Protein AF-A0A2P0XIY2-F1 (afdb_monomer)

Foldseek 3Di:
DPDDDFDFAEAEWAEDDPPDPVLVVQCVVCVVVVQEGADLEDFVQWTAYAYPVQSVVVVVVLVVLCVDPVSSVVGGPYYDYGGDPDDTTAPQVVSCVVCVVVVHHYDPDHPDDLVVVQVVQVVQVVVCVVCVVPDRDDDPDHNVRSCNRYHHDYDD

Mean predicted aligned error: 4.12 Å

Structure (mmCIF, N/CA/C/O backbone):
data_AF-A0A2P0XIY2-F1
#
_entry.id   AF-A0A2P0XIY2-F1
#
loop_
_atom_site.group_PDB
_atom_site.id
_atom_site.type_symbol
_atom_site.label_atom_id
_atom_site.label_alt_id
_atom_site.label_comp_id
_atom_site.label_asym_id
_atom_site.label_entity_id
_atom_site.label_seq_id
_atom_site.pdbx_PDB_ins_code
_atom_site.Cartn_x
_atom_site.Cartn_y
_atom_site.Cartn_z
_atom_site.occupancy
_atom_site.B_iso_or_equiv
_atom_site.auth_seq_id
_atom_site.auth_comp_id
_atom_site.auth_asym_id
_atom_site.auth_atom_id
_atom_site.pdbx_PDB_model_num
ATOM 1 N N . ASP A 1 1 ? -36.592 -4.724 15.453 1.00 48.69 1 ASP A N 1
ATOM 2 C CA . ASP A 1 1 ? -36.217 -3.978 16.672 1.00 48.69 1 ASP A CA 1
ATOM 3 C C . ASP A 1 1 ? -35.299 -2.825 16.291 1.00 48.69 1 ASP A C 1
ATOM 5 O O . ASP A 1 1 ? -34.173 -3.060 15.876 1.00 48.69 1 ASP A O 1
ATOM 9 N N . GLY A 1 2 ? -35.807 -1.589 16.296 1.00 66.06 2 GLY A N 1
ATOM 10 C CA . GLY A 1 2 ? -35.092 -0.388 15.832 1.00 66.06 2 GLY A CA 1
ATOM 11 C C . GLY A 1 2 ? -34.017 0.111 16.805 1.00 66.06 2 GLY A C 1
ATOM 12 O O . GLY A 1 2 ? -34.083 1.252 17.246 1.00 66.06 2 GLY A O 1
ATOM 13 N N . GLY A 1 3 ? -33.073 -0.752 17.185 1.00 81.62 3 GLY A N 1
ATOM 14 C CA . GLY A 1 3 ? -31.969 -0.400 18.084 1.00 81.62 3 GLY A CA 1
ATOM 15 C C . GLY A 1 3 ? -30.986 0.615 17.482 1.00 81.62 3 GLY A C 1
ATOM 16 O O . GLY A 1 3 ? -30.928 0.806 16.267 1.00 81.62 3 GLY A O 1
ATOM 17 N N . THR A 1 4 ? -30.186 1.257 18.338 1.00 85.25 4 THR A N 1
ATOM 18 C CA . THR A 1 4 ? -29.156 2.225 17.929 1.00 85.25 4 THR A CA 1
ATOM 19 C C . THR A 1 4 ? -27.971 1.520 17.263 1.00 85.25 4 THR A C 1
ATOM 21 O O . THR A 1 4 ? -27.309 0.691 17.887 1.00 85.25 4 THR A O 1
ATOM 24 N N . LEU A 1 5 ? -27.672 1.871 16.009 1.00 89.69 5 LEU A N 1
ATOM 25 C CA . LEU A 1 5 ? -26.498 1.377 15.287 1.00 89.69 5 LEU A CA 1
ATOM 26 C C . LEU A 1 5 ? -25.232 2.106 15.759 1.00 89.69 5 LEU A C 1
ATOM 28 O O . LEU A 1 5 ? -25.118 3.322 15.626 1.00 89.69 5 LEU A O 1
ATOM 32 N N . ILE A 1 6 ? -24.265 1.347 16.268 1.00 90.94 6 ILE A N 1
ATOM 33 C CA . ILE A 1 6 ? -22.948 1.847 16.673 1.00 90.94 6 ILE A CA 1
ATOM 34 C C . ILE A 1 6 ? -21.945 1.546 15.559 1.00 90.94 6 ILE A C 1
ATOM 36 O O . ILE A 1 6 ? -21.865 0.416 15.079 1.00 90.94 6 ILE A O 1
ATOM 40 N N . THR A 1 7 ? -21.151 2.543 15.167 1.00 94.75 7 THR A N 1
ATOM 41 C CA . THR A 1 7 ? -20.135 2.404 14.112 1.00 94.75 7 THR A CA 1
ATOM 42 C C . THR A 1 7 ? -18.827 3.086 14.493 1.00 94.75 7 THR A C 1
ATOM 44 O O . THR A 1 7 ? -18.854 4.135 15.130 1.00 94.75 7 THR A O 1
ATOM 47 N N . CYS A 1 8 ? -17.697 2.557 14.024 1.00 96.56 8 CYS A N 1
ATOM 48 C CA . CYS A 1 8 ? -16.413 3.263 13.944 1.00 96.56 8 CYS A CA 1
ATOM 49 C C . CYS A 1 8 ? -15.767 2.993 12.575 1.00 96.56 8 CYS A C 1
ATOM 51 O O . CYS A 1 8 ? -16.126 2.022 11.905 1.00 96.56 8 CYS A O 1
ATOM 53 N N . ALA A 1 9 ? -14.798 3.812 12.163 1.00 97.62 9 ALA A N 1
ATOM 54 C CA . ALA A 1 9 ? -14.081 3.629 10.899 1.00 97.62 9 ALA A CA 1
ATOM 55 C C . ALA A 1 9 ? -12.611 3.258 11.137 1.00 97.62 9 ALA A C 1
ATOM 57 O O . ALA A 1 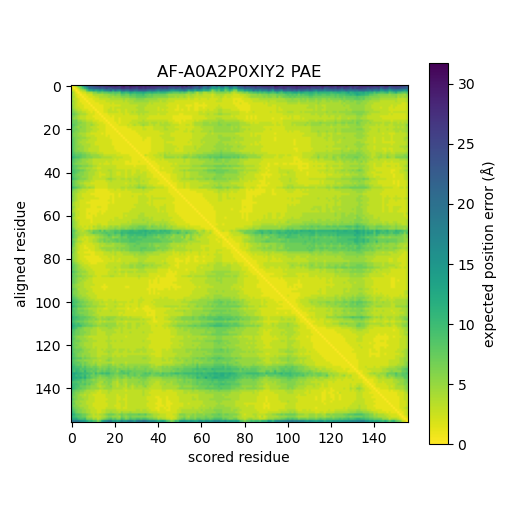9 ? -11.837 4.073 11.631 1.00 97.62 9 ALA A O 1
ATOM 58 N N . LEU A 1 10 ? -12.200 2.053 10.743 1.00 97.62 10 LEU A N 1
ATOM 59 C CA . LEU A 1 10 ? -10.787 1.667 10.730 1.00 97.62 10 LEU A CA 1
ATOM 60 C C . LEU A 1 10 ? -10.203 1.942 9.344 1.00 97.62 10 LEU A C 1
ATOM 62 O O . LEU A 1 10 ? -10.772 1.536 8.331 1.00 97.62 10 LEU A O 1
ATOM 66 N N . ARG A 1 11 ? -9.082 2.658 9.299 1.00 96.88 11 ARG A N 1
ATOM 67 C CA . ARG A 1 11 ? -8.415 3.110 8.076 1.00 96.88 11 ARG A CA 1
ATOM 68 C C . ARG A 1 11 ? -6.990 2.566 8.067 1.00 96.88 11 ARG A C 1
ATOM 70 O O . ARG A 1 11 ? -6.077 3.254 8.521 1.00 96.88 11 ARG A O 1
ATOM 77 N N . PRO A 1 12 ? -6.789 1.313 7.636 1.00 96.44 12 PRO A N 1
ATOM 78 C CA . PRO A 1 12 ? -5.444 0.791 7.491 1.00 96.44 12 PRO A CA 1
ATOM 79 C C . PRO A 1 12 ? -4.675 1.587 6.442 1.00 96.44 12 PRO A C 1
ATOM 81 O O . PRO A 1 12 ? -5.249 2.043 5.449 1.00 96.44 12 PRO A O 1
ATOM 84 N N . THR A 1 13 ? -3.379 1.750 6.684 1.00 94.44 13 THR A N 1
ATOM 85 C CA . THR A 1 13 ? -2.452 2.304 5.699 1.00 94.44 13 THR A CA 1
ATOM 86 C C . THR A 1 13 ? -2.110 1.239 4.646 1.00 94.44 13 THR A C 1
ATOM 88 O O . THR A 1 13 ? -2.958 0.419 4.283 1.00 94.44 13 THR A O 1
ATOM 91 N N . TYR A 1 14 ? -0.906 1.248 4.076 1.00 94.19 14 TYR A N 1
ATOM 92 C CA . TYR A 1 14 ? -0.554 0.341 2.989 1.00 94.19 14 TYR A CA 1
ATOM 93 C C . TYR A 1 14 ? -0.426 -1.114 3.480 1.00 94.19 14 TYR A C 1
ATOM 95 O O . TYR A 1 14 ? 0.597 -1.513 4.029 1.00 94.19 14 TYR A O 1
ATOM 103 N N . VAL A 1 15 ? -1.478 -1.915 3.287 1.00 96.12 15 VAL A N 1
ATOM 104 C CA . VAL A 1 15 ? -1.538 -3.291 3.802 1.00 96.12 15 VAL A CA 1
ATOM 105 C C . VAL A 1 15 ? -0.630 -4.239 3.017 1.00 96.12 15 VAL A C 1
ATOM 107 O O . VAL A 1 15 ? -0.759 -4.359 1.796 1.00 96.12 15 VAL A O 1
ATOM 110 N N . TYR A 1 16 ? 0.216 -4.985 3.726 1.00 96.50 16 TYR A N 1
ATOM 111 C CA . TYR A 1 16 ? 1.038 -6.067 3.177 1.00 96.50 16 TYR A CA 1
ATOM 112 C C . TYR A 1 16 ? 0.928 -7.340 4.024 1.00 96.50 16 TYR A C 1
ATOM 114 O O . TYR A 1 16 ? 0.451 -7.308 5.154 1.00 96.50 16 TYR A O 1
ATOM 122 N N . GLY A 1 17 ? 1.363 -8.471 3.475 1.00 96.50 17 GLY A N 1
ATOM 123 C CA . GLY A 1 17 ? 1.365 -9.757 4.170 1.00 96.50 17 GLY A CA 1
ATOM 124 C C . GLY A 1 17 ? 0.888 -10.900 3.285 1.00 96.50 17 GLY A C 1
ATOM 125 O O . GLY A 1 17 ? 0.765 -10.772 2.059 1.00 96.50 17 GLY A O 1
ATOM 126 N N . GLU A 1 18 ? 0.627 -12.033 3.916 1.00 94.94 18 GLU A N 1
ATOM 127 C CA . GLU A 1 18 ? 0.251 -13.281 3.271 1.00 94.94 18 GLU A CA 1
ATOM 128 C C . GLU A 1 18 ? -1.068 -13.137 2.506 1.00 94.94 18 GLU A C 1
ATOM 130 O O . GLU A 1 18 ? -1.984 -12.410 2.892 1.00 94.94 18 GLU A O 1
ATOM 135 N N . GLY A 1 19 ? -1.168 -13.829 1.370 1.00 93.88 19 GLY A N 1
ATOM 136 C CA . GLY A 1 19 ? -2.346 -13.753 0.504 1.00 93.88 19 GLY A CA 1
ATOM 137 C C . GLY A 1 19 ? -2.487 -12.436 -0.272 1.00 93.88 19 GLY A C 1
ATOM 138 O O . GLY A 1 19 ? -3.450 -12.284 -1.029 1.00 93.88 19 GLY A O 1
ATOM 139 N N . SER A 1 20 ? -1.538 -11.496 -0.150 1.00 95.44 20 SER A N 1
ATOM 140 C CA . SER A 1 20 ? -1.540 -10.269 -0.950 1.00 95.44 20 SER A CA 1
ATOM 141 C C . SER A 1 20 ? -1.378 -10.576 -2.438 1.00 95.44 20 SER A C 1
ATOM 143 O O . SER A 1 20 ? -0.326 -11.014 -2.913 1.00 95.44 20 SER A O 1
ATOM 145 N N . LYS A 1 21 ? -2.430 -10.278 -3.207 1.00 93.75 21 LYS A N 1
ATOM 146 C CA . LYS A 1 21 ? -2.413 -10.395 -4.671 1.00 93.75 21 LYS A CA 1
ATOM 147 C C . LYS A 1 21 ? -1.391 -9.449 -5.302 1.00 93.75 21 LYS A C 1
ATOM 149 O O . LYS A 1 21 ? -0.789 -9.812 -6.302 1.00 93.75 21 LYS A O 1
ATOM 154 N N . PHE A 1 22 ? -1.177 -8.269 -4.715 1.00 91.56 22 PHE A N 1
ATOM 155 C CA . PHE A 1 22 ? -0.201 -7.298 -5.212 1.00 91.56 22 PHE A CA 1
ATOM 156 C C . PHE A 1 22 ? 1.227 -7.814 -5.061 1.00 91.56 22 PHE A C 1
ATOM 158 O O . PHE A 1 22 ? 1.965 -7.824 -6.041 1.00 91.56 22 PHE A O 1
ATOM 165 N N . LEU A 1 23 ? 1.586 -8.324 -3.875 1.00 94.62 23 LEU A N 1
ATOM 166 C CA . LEU A 1 23 ? 2.911 -8.910 -3.651 1.00 94.62 23 LEU A CA 1
ATOM 167 C C . LEU A 1 23 ? 3.162 -10.082 -4.600 1.00 94.62 23 LEU A C 1
ATOM 169 O O . LEU A 1 23 ? 4.226 -10.155 -5.208 1.00 94.62 23 LEU A O 1
ATOM 173 N N . LYS A 1 24 ? 2.158 -10.949 -4.795 1.00 95.12 24 LYS A N 1
ATOM 174 C CA . LYS A 1 24 ? 2.262 -12.055 -5.752 1.00 95.12 24 LYS A CA 1
ATOM 175 C C . LYS A 1 24 ? 2.498 -11.557 -7.183 1.00 95.12 24 LYS A C 1
ATOM 177 O O . LYS A 1 24 ? 3.399 -12.053 -7.844 1.00 95.12 24 LYS A O 1
ATOM 182 N N . ILE A 1 25 ? 1.719 -10.581 -7.656 1.00 93.94 25 ILE A N 1
ATOM 183 C CA . ILE A 1 25 ? 1.874 -10.023 -9.011 1.00 93.94 25 ILE A CA 1
ATOM 184 C C . ILE A 1 25 ? 3.273 -9.424 -9.194 1.00 93.94 25 ILE A C 1
ATOM 186 O O . ILE A 1 25 ? 3.906 -9.664 -10.218 1.00 93.94 25 ILE A O 1
ATOM 190 N N . HIS A 1 26 ? 3.769 -8.672 -8.211 1.00 94.06 26 HIS A N 1
ATOM 191 C CA . HIS A 1 26 ? 5.106 -8.085 -8.282 1.00 94.06 26 HIS A CA 1
ATOM 192 C C . HIS A 1 26 ? 6.207 -9.144 -8.269 1.00 94.06 26 HIS A C 1
ATOM 194 O O . HIS A 1 26 ? 7.185 -8.997 -8.997 1.00 94.06 26 HIS A O 1
ATOM 200 N N . LEU A 1 27 ? 6.043 -10.207 -7.478 1.00 95.62 27 LEU A N 1
ATOM 201 C CA . LEU A 1 27 ? 6.968 -11.335 -7.455 1.00 95.62 27 LEU A CA 1
ATOM 202 C C . LEU A 1 27 ? 6.997 -12.052 -8.809 1.00 95.62 27 LEU A C 1
ATOM 204 O O . LEU A 1 27 ? 8.070 -12.219 -9.377 1.00 95.62 27 LEU A O 1
ATOM 208 N N . ASP A 1 28 ? 5.829 -12.406 -9.355 1.00 96.00 28 ASP A N 1
ATOM 209 C CA . ASP A 1 28 ? 5.723 -13.046 -10.671 1.00 96.00 28 ASP A CA 1
ATOM 210 C C . ASP A 1 28 ? 6.407 -12.177 -11.751 1.00 96.00 28 ASP A C 1
ATOM 212 O O . ASP A 1 28 ? 7.157 -12.683 -12.583 1.00 96.00 28 ASP A O 1
ATOM 216 N N . GLN A 1 29 ? 6.199 -10.855 -11.714 1.00 94.69 29 GLN A N 1
ATOM 217 C CA . GLN A 1 29 ? 6.844 -9.904 -12.627 1.00 94.69 29 GLN A CA 1
ATOM 218 C C . GLN A 1 29 ? 8.363 -9.844 -12.451 1.00 94.69 29 GLN A C 1
ATOM 220 O O . GLN A 1 29 ? 9.073 -9.779 -13.450 1.00 94.69 29 GLN A O 1
ATOM 225 N N . ALA A 1 30 ? 8.866 -9.865 -11.215 1.00 96.62 30 ALA A N 1
ATOM 226 C CA . ALA A 1 30 ? 10.301 -9.842 -10.949 1.00 96.62 30 ALA A CA 1
ATOM 227 C C . ALA A 1 30 ? 10.994 -11.098 -11.481 1.00 96.62 30 ALA A C 1
ATOM 229 O O . ALA A 1 30 ? 12.019 -10.982 -12.147 1.00 96.62 30 ALA A O 1
ATOM 230 N N . LEU A 1 31 ? 10.398 -12.274 -11.263 1.00 96.62 31 LEU A N 1
ATOM 231 C CA . LEU A 1 31 ? 10.917 -13.547 -11.776 1.00 96.62 31 LEU A CA 1
ATOM 232 C C . LEU A 1 31 ? 10.963 -13.558 -13.312 1.00 96.62 31 LEU A C 1
ATOM 234 O O . LEU A 1 31 ? 11.941 -14.000 -13.910 1.00 96.62 31 LEU A O 1
ATOM 238 N N . LEU A 1 32 ? 9.934 -13.012 -13.969 1.00 96.25 32 LEU A N 1
ATOM 239 C CA . LEU A 1 32 ? 9.917 -12.855 -15.430 1.00 96.25 32 LEU A CA 1
ATOM 240 C C . LEU A 1 32 ? 10.918 -11.803 -15.937 1.00 96.25 32 LEU A C 1
ATOM 242 O O . LEU A 1 32 ? 11.307 -11.846 -17.102 1.00 96.25 32 LEU A O 1
ATOM 246 N N . ASN A 1 33 ? 11.337 -10.876 -15.076 1.00 95.12 33 ASN A N 1
ATOM 247 C CA . ASN A 1 33 ? 12.272 -9.795 -15.375 1.00 95.12 33 ASN A CA 1
ATOM 248 C C . ASN A 1 33 ? 13.701 -10.090 -14.867 1.00 95.12 33 ASN A C 1
ATOM 250 O O . ASN A 1 33 ? 14.453 -9.171 -14.549 1.00 95.12 33 ASN A O 1
ATOM 254 N N . GLY A 1 34 ? 14.084 -11.368 -14.773 1.00 96.38 34 GLY A N 1
ATOM 255 C CA . GLY A 1 34 ? 15.440 -11.762 -14.376 1.00 96.38 34 GLY A CA 1
ATOM 256 C C . GLY A 1 34 ? 15.762 -11.430 -12.920 1.00 96.38 34 GLY A C 1
ATOM 257 O O . GLY A 1 34 ? 16.825 -10.886 -12.636 1.00 96.38 34 GLY A O 1
ATOM 258 N N . ASP A 1 35 ? 14.825 -11.730 -12.020 1.00 97.25 35 ASP A N 1
ATOM 259 C CA . ASP A 1 35 ? 14.943 -11.562 -10.567 1.00 97.25 35 ASP A CA 1
ATOM 260 C C . ASP A 1 35 ? 15.055 -10.098 -10.106 1.00 97.25 35 ASP A C 1
ATOM 262 O O . ASP A 1 35 ? 15.636 -9.794 -9.064 1.00 97.25 35 ASP A O 1
ATOM 266 N N . VAL A 1 36 ? 14.460 -9.163 -10.858 1.00 97.31 36 VAL A N 1
ATOM 267 C CA . VAL A 1 36 ? 14.483 -7.725 -10.541 1.00 97.31 36 VAL A CA 1
ATOM 268 C C . VAL A 1 36 ? 13.081 -7.123 -10.571 1.00 97.31 36 VAL A C 1
ATOM 270 O O . VAL A 1 36 ? 12.412 -7.104 -11.604 1.00 97.31 36 VAL A O 1
ATOM 273 N N . PHE A 1 37 ? 12.647 -6.536 -9.452 1.00 96.88 37 PHE A N 1
ATOM 274 C CA . PHE A 1 37 ? 11.415 -5.751 -9.396 1.00 96.88 37 PHE A CA 1
ATOM 275 C C . PHE A 1 37 ? 11.543 -4.453 -10.204 1.00 96.88 37 PHE A C 1
ATOM 277 O O . PHE A 1 37 ? 12.430 -3.629 -9.952 1.00 96.88 37 PHE A O 1
ATOM 284 N N . HIS A 1 38 ? 10.578 -4.188 -11.085 1.00 94.75 38 HIS A N 1
ATOM 285 C CA . HIS A 1 38 ? 10.411 -2.853 -11.652 1.00 94.75 38 HIS A CA 1
ATOM 286 C C . HIS A 1 38 ? 9.992 -1.854 -10.571 1.00 94.75 38 HIS A C 1
ATOM 288 O O . HIS A 1 38 ? 9.064 -2.087 -9.793 1.00 94.75 38 HIS A O 1
ATOM 294 N N . ARG A 1 39 ? 10.648 -0.692 -10.546 1.00 95.56 39 ARG A N 1
ATOM 295 C CA . ARG A 1 39 ? 10.276 0.399 -9.646 1.00 95.56 39 ARG A CA 1
ATOM 296 C C . ARG A 1 39 ? 9.039 1.117 -10.186 1.00 95.56 39 ARG A C 1
ATOM 298 O O . ARG A 1 39 ? 9.060 1.651 -11.294 1.00 95.56 39 ARG A O 1
ATOM 305 N N . ILE A 1 40 ? 7.992 1.169 -9.364 1.00 94.25 40 ILE A N 1
ATOM 306 C CA . ILE A 1 40 ? 6.695 1.809 -9.659 1.00 94.25 40 ILE A CA 1
ATOM 307 C C . ILE A 1 40 ? 6.436 3.065 -8.810 1.00 94.25 40 ILE A C 1
ATOM 309 O O . ILE A 1 40 ? 5.529 3.846 -9.102 1.00 94.25 40 ILE A O 1
ATOM 313 N N . SER A 1 41 ? 7.253 3.275 -7.776 1.00 96.06 41 SER A N 1
ATOM 314 C CA . SER A 1 41 ? 7.197 4.414 -6.859 1.00 96.06 41 SER A CA 1
ATOM 315 C C . SER A 1 41 ? 8.547 5.120 -6.778 1.00 96.06 41 SER A C 1
ATOM 317 O O . SER A 1 41 ? 9.601 4.479 -6.787 1.00 96.06 41 SER A O 1
ATOM 319 N N . LYS A 1 42 ? 8.526 6.447 -6.647 1.00 96.00 42 LYS A N 1
ATOM 320 C CA . LYS A 1 42 ? 9.686 7.225 -6.190 1.00 96.00 42 LYS A CA 1
ATOM 321 C C . LYS A 1 42 ?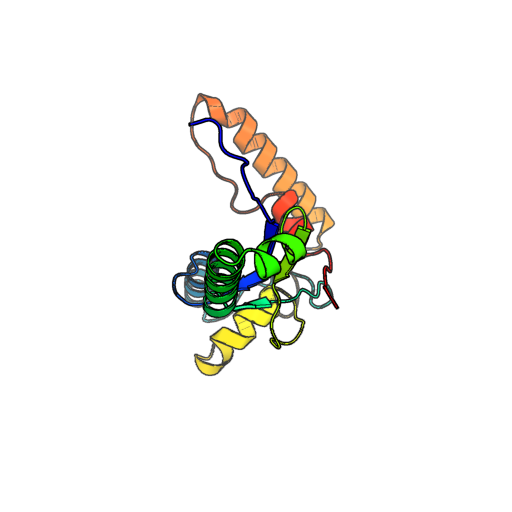 10.136 6.755 -4.805 1.00 96.00 42 LYS A C 1
ATOM 323 O O . LYS A 1 42 ? 9.297 6.395 -3.985 1.00 96.00 42 LYS A O 1
ATOM 328 N N . ARG A 1 43 ? 11.440 6.821 -4.522 1.00 95.25 43 ARG A N 1
ATOM 329 C CA . ARG A 1 43 ? 11.984 6.481 -3.192 1.00 95.25 43 ARG A CA 1
ATOM 330 C C . ARG A 1 43 ? 11.493 7.449 -2.117 1.00 95.25 43 ARG A C 1
ATOM 332 O O . ARG A 1 43 ? 11.277 7.059 -0.980 1.00 95.25 43 ARG A O 1
ATOM 339 N N . GLU A 1 44 ? 11.257 8.696 -2.508 1.00 94.94 44 GLU A N 1
ATOM 340 C CA . GLU A 1 44 ? 10.797 9.774 -1.634 1.00 94.94 44 GLU A CA 1
ATOM 341 C C . GLU A 1 44 ? 9.279 9.726 -1.382 1.00 94.94 44 GLU A C 1
ATOM 343 O O . GLU A 1 44 ? 8.777 10.433 -0.511 1.00 94.94 44 GLU A O 1
ATOM 348 N N . ALA A 1 45 ? 8.529 8.901 -2.128 1.00 95.75 45 ALA A N 1
ATOM 349 C CA . ALA A 1 45 ? 7.099 8.683 -1.908 1.00 95.75 45 ALA A CA 1
ATOM 350 C C . ALA A 1 45 ? 6.891 7.696 -0.747 1.00 95.75 45 ALA A C 1
ATOM 352 O O . ALA A 1 45 ? 6.472 6.555 -0.944 1.00 95.75 45 ALA A O 1
ATOM 353 N N . LEU A 1 46 ? 7.260 8.139 0.457 1.00 96.81 46 LEU A N 1
ATOM 354 C CA . LEU A 1 46 ? 7.190 7.344 1.679 1.00 96.81 46 LEU A CA 1
ATOM 355 C C . LEU A 1 46 ? 5.738 7.093 2.090 1.00 96.81 46 LEU A C 1
ATOM 357 O O . LEU A 1 46 ? 4.909 8.009 2.072 1.00 96.81 46 LEU A O 1
ATOM 361 N N . VAL A 1 47 ? 5.463 5.854 2.493 1.00 95.25 47 VAL A N 1
ATOM 362 C CA . VAL A 1 47 ? 4.194 5.432 3.091 1.00 95.25 47 VAL A CA 1
ATOM 363 C C . VAL A 1 47 ? 4.433 4.637 4.371 1.00 95.25 47 VAL A C 1
ATOM 365 O O . VAL A 1 47 ? 5.561 4.223 4.629 1.00 95.25 47 VAL A O 1
ATOM 368 N N . ASN A 1 48 ? 3.376 4.414 5.155 1.00 95.31 48 ASN A N 1
ATOM 369 C CA . ASN A 1 48 ? 3.360 3.480 6.284 1.00 95.31 48 ASN A CA 1
ATOM 370 C C . ASN A 1 48 ? 2.847 2.111 5.815 1.00 95.31 48 ASN A C 1
ATOM 372 O O . ASN A 1 48 ? 1.628 1.965 5.643 1.00 95.31 48 ASN A O 1
ATOM 376 N N . PRO A 1 49 ? 3.706 1.101 5.608 1.00 96.06 49 PRO A N 1
ATOM 377 C CA . PRO A 1 49 ? 3.229 -0.263 5.477 1.00 96.06 49 PRO A CA 1
ATOM 378 C C . PRO A 1 49 ? 2.563 -0.706 6.783 1.00 96.06 49 PRO A C 1
ATOM 380 O O . PRO A 1 49 ? 2.955 -0.264 7.857 1.00 96.06 49 PRO A O 1
ATOM 383 N N . VAL A 1 50 ? 1.560 -1.571 6.691 1.00 97.12 50 VAL A N 1
ATOM 384 C CA . VAL A 1 50 ? 0.957 -2.222 7.856 1.00 97.12 50 VAL A CA 1
ATOM 385 C C . VAL A 1 50 ? 0.712 -3.691 7.550 1.00 97.12 50 VAL A C 1
ATOM 387 O O . VAL A 1 50 ? 0.178 -4.047 6.496 1.00 97.12 50 VAL A O 1
ATOM 390 N N . TYR A 1 51 ? 1.115 -4.564 8.461 1.00 97.69 51 TYR A N 1
ATOM 391 C CA . TYR A 1 51 ? 0.939 -5.996 8.299 1.00 97.69 51 TYR A CA 1
ATOM 392 C C . TYR A 1 51 ? -0.543 -6.385 8.407 1.00 97.69 51 TYR A C 1
ATOM 394 O O . TYR A 1 51 ? -1.272 -5.940 9.299 1.00 97.69 51 TYR A O 1
ATOM 402 N N . VAL A 1 52 ? -1.006 -7.258 7.513 1.00 97.75 52 VAL A N 1
ATOM 403 C CA . VAL A 1 52 ? -2.411 -7.682 7.415 1.00 97.75 52 VAL A CA 1
ATOM 404 C C . VAL A 1 52 ? -2.929 -8.301 8.715 1.00 97.75 52 VAL A C 1
ATOM 406 O O . VAL A 1 52 ? -4.079 -8.064 9.091 1.00 97.75 52 VAL A O 1
ATOM 409 N N . GLY A 1 53 ? -2.076 -9.021 9.451 1.00 97.94 53 GLY A N 1
ATOM 410 C CA . GLY A 1 53 ? -2.419 -9.567 10.764 1.00 97.94 53 GLY A CA 1
ATOM 411 C C . GLY A 1 53 ? -2.709 -8.478 11.801 1.00 97.94 53 GLY A C 1
ATOM 412 O O . GLY A 1 53 ? -3.680 -8.593 12.550 1.00 97.94 53 GLY A O 1
ATOM 413 N N . ASN A 1 54 ? -1.948 -7.379 11.786 1.00 97.75 54 ASN A N 1
ATOM 414 C CA . ASN A 1 54 ? -2.166 -6.231 12.674 1.00 97.75 54 ASN A CA 1
ATOM 415 C C . ASN A 1 54 ? -3.481 -5.516 12.335 1.00 97.75 54 ASN A C 1
ATOM 417 O O . ASN A 1 54 ? -4.257 -5.168 13.228 1.00 97.75 54 ASN A O 1
ATOM 421 N N . VAL A 1 55 ? -3.795 -5.378 11.043 1.00 98.00 55 VAL A N 1
ATOM 422 C CA . VAL A 1 55 ? -5.083 -4.828 10.593 1.00 98.00 55 VAL A CA 1
ATOM 423 C C . VAL A 1 55 ? -6.249 -5.712 11.036 1.00 98.00 55 VAL A C 1
ATOM 425 O O . VAL A 1 55 ? -7.248 -5.202 11.549 1.00 98.00 55 VAL A O 1
ATOM 428 N N . ALA A 1 56 ? -6.141 -7.032 10.874 1.00 98.00 56 ALA A N 1
ATOM 429 C CA . ALA A 1 56 ? -7.166 -7.973 11.325 1.00 98.00 56 ALA A CA 1
ATOM 430 C C . ALA A 1 56 ? -7.355 -7.913 12.850 1.00 98.00 56 ALA A C 1
ATOM 432 O O . ALA A 1 56 ? -8.488 -7.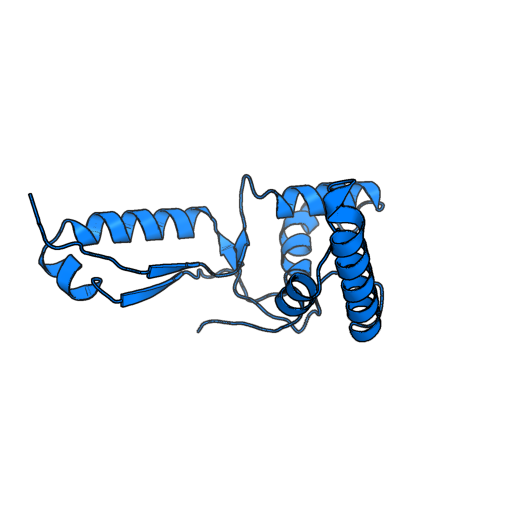901 13.343 1.00 98.00 56 ALA A O 1
ATOM 433 N N . TRP A 1 57 ? -6.257 -7.798 13.599 1.00 98.19 57 TRP A N 1
ATOM 434 C CA . TRP A 1 57 ? -6.296 -7.626 15.046 1.00 98.19 57 TRP A CA 1
ATOM 435 C C . TRP A 1 57 ? -7.017 -6.337 15.458 1.00 98.19 57 TRP A C 1
ATOM 437 O O . TRP A 1 57 ? -7.880 -6.379 16.336 1.00 98.19 57 TRP A O 1
ATOM 447 N N . ALA A 1 58 ? -6.763 -5.217 14.775 1.00 97.88 58 ALA A N 1
ATOM 448 C CA . ALA A 1 58 ? -7.470 -3.958 15.018 1.00 97.88 58 ALA A CA 1
ATOM 449 C C . ALA A 1 58 ? -8.993 -4.089 14.821 1.00 97.88 58 ALA A C 1
ATOM 451 O O . ALA A 1 58 ? -9.768 -3.583 15.635 1.00 97.88 58 ALA A O 1
ATOM 452 N N . HIS A 1 59 ? -9.438 -4.827 13.797 1.00 97.44 59 HIS A N 1
ATOM 453 C CA . HIS A 1 59 ? -10.865 -5.110 13.590 1.00 97.44 59 HIS A CA 1
ATOM 454 C C . HIS A 1 59 ? -11.461 -5.927 14.740 1.00 97.44 59 HIS A C 1
ATOM 456 O O . HIS A 1 59 ? -12.557 -5.622 15.215 1.00 97.44 59 HIS A O 1
ATOM 462 N N . LEU A 1 60 ? -10.737 -6.937 15.230 1.00 97.62 60 LEU A N 1
ATOM 463 C CA . LEU A 1 60 ? -11.184 -7.741 16.364 1.00 97.62 60 LEU A CA 1
ATOM 464 C C . LEU A 1 60 ? -11.263 -6.915 17.657 1.00 97.62 60 LEU A C 1
ATOM 466 O O . LEU A 1 60 ? -12.223 -7.059 18.416 1.00 97.62 60 LEU A O 1
ATOM 470 N N . LEU A 1 61 ? -10.288 -6.034 17.900 1.00 96.75 61 LEU A N 1
ATOM 471 C CA . LEU A 1 61 ? -10.290 -5.114 19.039 1.00 96.75 61 LEU A CA 1
ATOM 472 C C . LEU A 1 61 ? -11.461 -4.131 18.976 1.00 96.75 61 LEU A C 1
ATOM 474 O O . LEU A 1 61 ? -12.139 -3.942 19.988 1.00 96.75 61 LEU A O 1
ATOM 478 N N . ALA A 1 62 ? -11.746 -3.560 17.804 1.00 96.56 62 ALA A N 1
ATOM 479 C CA . ALA A 1 62 ? -12.907 -2.695 17.615 1.00 96.56 62 ALA A CA 1
ATOM 480 C C . ALA A 1 62 ? -14.210 -3.458 17.902 1.00 96.56 62 ALA A C 1
ATOM 482 O O . ALA A 1 62 ? -15.019 -3.012 18.714 1.00 96.56 62 ALA A O 1
ATOM 483 N N . ALA A 1 63 ? -14.372 -4.658 17.335 1.00 94.88 63 ALA A N 1
ATOM 484 C CA . ALA A 1 63 ? -15.557 -5.488 17.547 1.00 94.88 63 ALA A CA 1
ATOM 485 C C . ALA A 1 63 ? -15.751 -5.902 19.017 1.00 94.88 63 ALA A C 1
ATOM 487 O O . ALA A 1 63 ? -16.882 -5.973 19.495 1.00 94.88 63 ALA A O 1
ATOM 488 N N . ARG A 1 64 ? -14.664 -6.178 19.751 1.00 95.25 64 ARG A N 1
ATOM 489 C CA . ARG A 1 64 ? -14.717 -6.477 21.193 1.00 95.25 64 ARG A CA 1
ATOM 490 C C . ARG A 1 64 ? -15.080 -5.239 22.009 1.00 95.25 64 ARG A C 1
ATOM 492 O O . ARG A 1 64 ? -15.945 -5.325 22.872 1.00 95.25 64 ARG A O 1
ATOM 499 N N . THR A 1 65 ? -14.473 -4.098 21.699 1.00 95.06 65 THR A N 1
ATOM 500 C CA . THR A 1 65 ? -14.720 -2.822 22.388 1.00 95.06 65 THR A CA 1
ATOM 501 C C . THR A 1 65 ? -16.161 -2.340 22.200 1.00 95.06 65 THR A C 1
ATOM 503 O O . THR A 1 65 ? -16.744 -1.808 23.137 1.00 95.06 65 THR A O 1
ATOM 506 N N . MET A 1 66 ? -16.778 -2.595 21.040 1.00 92.56 66 MET A N 1
ATOM 507 C CA . MET A 1 66 ? -18.195 -2.273 20.789 1.00 92.56 66 MET A CA 1
ATOM 508 C C . MET A 1 66 ? -19.185 -3.115 21.607 1.00 92.56 66 MET A C 1
ATOM 510 O O . MET A 1 66 ? -20.364 -2.780 21.668 1.00 92.56 66 MET A O 1
ATOM 514 N N . LYS A 1 67 ? -18.749 -4.228 22.211 1.00 90.88 67 LYS A N 1
ATOM 515 C CA . LYS A 1 67 ? -19.603 -5.030 23.103 1.00 90.88 67 LYS A CA 1
ATOM 516 C C . LYS A 1 67 ? -19.617 -4.496 24.533 1.00 90.88 67 LYS A C 1
ATOM 518 O O . LYS A 1 67 ? -20.528 -4.825 25.285 1.00 90.88 67 LYS A O 1
ATOM 523 N N . ASP A 1 68 ? -18.614 -3.706 24.903 1.00 92.00 68 ASP A N 1
ATOM 524 C CA . ASP A 1 68 ? -18.522 -3.056 26.205 1.00 92.00 68 ASP A CA 1
ATOM 525 C C . ASP A 1 68 ? -19.145 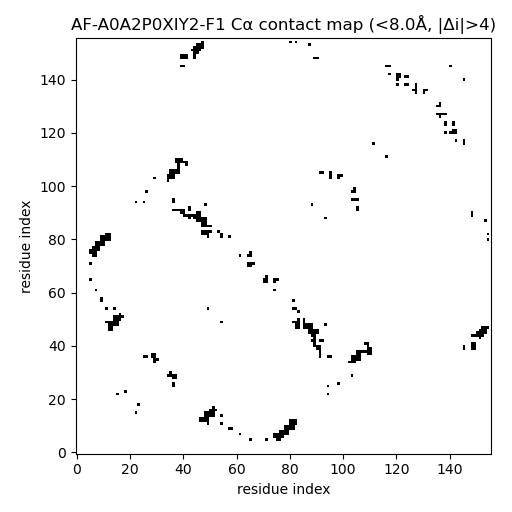-1.654 26.143 1.00 92.00 68 ASP A C 1
ATOM 527 O O . ASP A 1 68 ? -18.895 -0.897 25.203 1.00 92.00 68 ASP A O 1
ATOM 531 N N . LEU A 1 69 ? -19.956 -1.287 27.138 1.00 88.12 69 LEU A N 1
ATOM 532 C CA . LEU A 1 69 ? -20.680 -0.012 27.144 1.00 88.12 69 LEU A CA 1
ATOM 533 C C . LEU A 1 69 ? -19.716 1.180 27.285 1.00 88.12 69 LEU A C 1
ATOM 535 O O . LEU A 1 69 ? -19.891 2.206 26.626 1.00 88.12 69 LEU A O 1
ATOM 539 N N . GLU A 1 70 ? -18.680 1.037 28.113 1.00 92.06 70 GLU A N 1
ATOM 540 C CA . GLU A 1 70 ? -17.673 2.080 28.333 1.00 92.06 70 GLU A CA 1
ATOM 541 C C . GLU A 1 70 ? -16.698 2.182 27.156 1.00 92.06 70 GLU A C 1
ATOM 543 O O . GLU A 1 70 ? -16.381 3.283 26.698 1.00 92.06 70 GLU A O 1
ATOM 548 N N . GLY A 1 71 ? -16.273 1.043 26.606 1.00 90.62 71 GLY A N 1
ATOM 549 C CA . GLY A 1 71 ? -15.514 0.971 25.361 1.00 90.62 71 GLY A CA 1
ATOM 550 C C . GLY A 1 71 ? -16.253 1.610 24.185 1.00 90.62 71 GLY A C 1
ATOM 551 O O . GLY A 1 71 ? -15.684 2.430 23.463 1.00 90.62 71 GLY A O 1
ATOM 552 N N . THR A 1 72 ? -17.541 1.309 24.036 1.00 92.38 72 THR A N 1
ATOM 553 C CA . THR A 1 72 ? -18.404 1.860 22.984 1.00 92.38 72 THR A CA 1
ATOM 554 C C . THR A 1 72 ? -18.413 3.382 22.989 1.00 92.38 72 THR A C 1
ATOM 556 O O . THR A 1 72 ? -18.209 3.987 21.938 1.00 92.38 72 THR A O 1
ATOM 559 N N . LYS A 1 73 ? -18.580 4.016 24.158 1.00 93.19 73 LYS A N 1
ATOM 560 C CA . LYS A 1 73 ? -18.567 5.486 24.278 1.00 93.19 73 LYS A CA 1
ATOM 561 C C . LYS A 1 73 ? -17.265 6.111 23.764 1.00 93.19 73 LYS A C 1
ATOM 563 O O . LYS A 1 73 ? -17.284 7.247 23.306 1.00 93.19 73 LYS A O 1
ATOM 568 N N . LYS A 1 74 ? -16.144 5.381 23.828 1.00 93.12 74 LYS A N 1
ATOM 569 C CA . LYS A 1 74 ? -14.827 5.855 23.372 1.00 93.12 74 LYS A CA 1
ATOM 570 C C . LYS A 1 74 ? -14.626 5.722 21.866 1.00 93.12 74 LYS A C 1
ATOM 572 O O . LYS A 1 74 ? -13.888 6.521 21.299 1.00 93.12 74 LYS A O 1
ATOM 577 N N . ILE A 1 75 ? -15.228 4.716 21.227 1.00 95.19 75 ILE A N 1
ATOM 578 C CA . ILE A 1 75 ? -14.951 4.396 19.815 1.00 95.19 75 ILE A CA 1
ATOM 579 C C . ILE A 1 75 ? -16.085 4.729 18.849 1.00 95.19 75 ILE A C 1
ATOM 581 O O . ILE A 1 75 ? -15.842 4.853 17.648 1.00 95.19 75 ILE A O 1
ATOM 585 N N . ALA A 1 76 ? -17.312 4.878 19.347 1.00 95.06 76 ALA A N 1
ATOM 586 C CA . ALA A 1 76 ? -18.471 5.183 18.521 1.00 95.06 76 ALA A CA 1
ATOM 587 C C . ALA A 1 76 ? -18.304 6.536 17.810 1.00 95.06 76 ALA A C 1
ATOM 589 O O . ALA A 1 76 ? -17.952 7.539 18.422 1.00 95.06 76 ALA A O 1
ATOM 590 N N . GLY A 1 77 ? -18.554 6.553 16.502 1.00 95.31 77 GLY A N 1
ATOM 591 C CA . GLY A 1 77 ? -18.442 7.738 15.648 1.00 95.31 77 GLY A CA 1
ATOM 592 C C . GLY A 1 77 ? -17.010 8.135 15.273 1.00 95.31 77 GLY A C 1
ATOM 593 O O . GLY A 1 77 ? -16.835 8.995 14.413 1.00 95.31 77 GLY A O 1
ATOM 594 N N . ASN A 1 78 ? -15.991 7.496 15.853 1.00 96.62 78 ASN A N 1
ATOM 595 C CA . ASN A 1 78 ? -14.593 7.845 15.621 1.00 96.62 78 ASN A CA 1
ATOM 596 C C . ASN A 1 78 ? -13.975 7.077 14.446 1.00 96.62 78 ASN A C 1
ATOM 598 O O . ASN A 1 78 ? -14.450 6.012 14.033 1.00 96.62 78 ASN A O 1
ATOM 602 N N . PHE A 1 79 ? -12.878 7.624 13.920 1.00 96.25 79 PHE A N 1
ATOM 603 C CA . PHE A 1 79 ? -12.023 6.956 12.946 1.00 96.25 79 PHE A CA 1
ATOM 604 C C . PHE A 1 79 ? -10.622 6.728 13.516 1.00 96.25 79 PHE A C 1
ATOM 606 O O . PHE A 1 79 ? -10.118 7.541 14.287 1.00 96.25 79 PHE A O 1
ATOM 613 N N . TYR A 1 80 ? -9.989 5.636 13.098 1.00 95.94 80 TYR A N 1
ATOM 614 C CA . TYR A 1 80 ? -8.671 5.218 13.566 1.00 95.94 80 TYR A CA 1
ATOM 615 C C . TYR A 1 80 ? -7.805 4.847 12.370 1.00 95.94 80 TYR A C 1
ATOM 617 O O . TYR A 1 80 ? -8.183 3.977 11.583 1.00 95.94 80 TYR A O 1
ATOM 625 N N . MET A 1 81 ? -6.656 5.506 12.225 1.00 96.19 81 MET A N 1
ATOM 626 C CA . MET A 1 81 ? -5.628 5.066 11.285 1.00 96.19 81 MET A CA 1
ATOM 627 C C . MET A 1 81 ? -4.914 3.858 11.888 1.00 96.19 81 MET A C 1
ATOM 629 O O . MET A 1 81 ? -4.500 3.917 13.043 1.00 96.19 81 MET A O 1
ATOM 633 N N . ILE A 1 82 ? -4.810 2.765 11.135 1.00 97.00 82 ILE A N 1
ATOM 634 C CA . ILE A 1 82 ? -4.149 1.543 11.608 1.00 97.00 82 ILE A CA 1
ATOM 635 C C . ILE A 1 82 ? -2.774 1.456 10.959 1.00 97.00 82 ILE A C 1
ATOM 637 O O . ILE A 1 82 ? -2.678 1.284 9.742 1.00 97.00 82 ILE A O 1
ATOM 641 N N . THR A 1 83 ? -1.745 1.580 11.790 1.00 95.56 83 THR A N 1
ATOM 642 C CA . THR A 1 83 ? -0.321 1.495 11.450 1.00 95.56 83 THR A CA 1
ATOM 643 C C . THR A 1 83 ? 0.365 0.471 12.353 1.00 95.56 83 THR A C 1
ATOM 645 O O . THR A 1 83 ? -0.234 -0.035 13.305 1.00 95.56 83 THR A O 1
ATOM 648 N N . ASP A 1 84 ? 1.620 0.156 12.053 1.00 95.12 84 ASP A N 1
ATOM 649 C CA . ASP A 1 84 ? 2.511 -0.583 12.941 1.00 95.12 84 ASP A CA 1
ATOM 650 C C . ASP A 1 84 ? 3.938 -0.022 12.855 1.00 95.12 84 ASP A C 1
ATOM 652 O O . ASP A 1 84 ? 4.173 1.000 12.207 1.00 95.12 84 ASP A O 1
ATOM 656 N N . ASP A 1 85 ? 4.881 -0.688 13.519 1.00 94.94 85 ASP A N 1
ATOM 657 C CA . ASP A 1 85 ? 6.283 -0.268 13.597 1.00 94.94 85 ASP A CA 1
ATOM 658 C C . ASP A 1 85 ? 7.087 -0.581 12.318 1.00 94.94 85 ASP A C 1
ATOM 660 O O . ASP A 1 85 ? 8.318 -0.465 12.312 1.00 94.94 85 ASP A O 1
ATOM 664 N N . THR A 1 86 ? 6.434 -0.991 11.220 1.00 94.94 86 THR A N 1
ATOM 665 C CA . THR A 1 86 ? 7.127 -1.201 9.946 1.00 94.94 86 THR A CA 1
ATOM 666 C C . THR A 1 86 ? 7.713 0.134 9.465 1.00 94.94 86 THR A C 1
ATOM 668 O O . THR A 1 86 ? 6.976 1.118 9.337 1.00 94.94 86 THR A O 1
ATOM 671 N N . PRO A 1 87 ? 9.022 0.202 9.150 1.00 95.25 87 PRO A N 1
ATOM 672 C CA . PRO A 1 87 ? 9.653 1.449 8.736 1.00 95.25 87 PRO A CA 1
ATOM 673 C C . PRO A 1 87 ? 8.963 2.089 7.531 1.00 95.25 87 PRO A C 1
ATOM 675 O O . PRO A 1 87 ? 8.557 1.402 6.590 1.00 95.25 87 PRO A O 1
ATOM 678 N N . HIS A 1 88 ? 8.883 3.420 7.528 1.00 95.50 88 HIS A N 1
ATOM 679 C CA . HIS A 1 88 ? 8.320 4.143 6.394 1.00 95.50 88 HIS A CA 1
ATOM 680 C C . HIS A 1 88 ? 9.220 3.960 5.175 1.00 95.50 88 HIS A C 1
ATOM 682 O O . HIS A 1 88 ? 10.419 4.239 5.216 1.00 95.50 88 HIS A O 1
ATOM 688 N N . MET A 1 89 ? 8.635 3.509 4.075 1.00 96.06 89 MET A N 1
ATOM 689 C CA . MET A 1 89 ? 9.359 3.243 2.837 1.00 96.06 89 MET A CA 1
ATOM 690 C C . MET A 1 89 ? 8.429 3.387 1.640 1.00 96.06 89 MET A C 1
ATOM 692 O O . MET A 1 89 ? 7.209 3.441 1.795 1.00 96.06 89 MET A O 1
ATOM 696 N N . SER A 1 90 ? 8.994 3.478 0.437 1.00 96.56 90 SER A N 1
ATOM 697 C CA . SER A 1 90 ? 8.181 3.489 -0.778 1.00 96.56 90 SER A CA 1
ATOM 698 C C . SER A 1 90 ? 7.607 2.098 -1.075 1.00 96.56 90 SER A C 1
ATOM 700 O O . SER A 1 90 ? 8.163 1.079 -0.660 1.00 96.56 90 SER A O 1
ATOM 702 N N . TYR A 1 91 ? 6.526 2.034 -1.856 1.00 95.44 91 TYR A N 1
ATOM 703 C CA . TYR A 1 91 ? 5.900 0.769 -2.271 1.00 95.44 91 TYR A CA 1
ATOM 704 C C . TYR A 1 91 ? 6.896 -0.220 -2.889 1.00 95.44 91 TYR A C 1
ATOM 706 O O . TYR A 1 91 ? 6.877 -1.415 -2.598 1.00 95.44 91 TYR A O 1
ATOM 714 N N . SER A 1 92 ? 7.790 0.287 -3.737 1.00 96.44 92 SER A N 1
ATOM 715 C CA . SER A 1 92 ? 8.784 -0.537 -4.420 1.00 96.44 92 SER A CA 1
ATOM 716 C C . SER A 1 92 ? 9.919 -0.976 -3.492 1.00 96.44 92 SER A C 1
ATOM 718 O O . SER A 1 92 ? 10.500 -2.037 -3.707 1.00 96.44 92 SER A O 1
ATOM 720 N N . ASP A 1 93 ? 10.248 -0.172 -2.478 1.00 96.88 93 ASP A N 1
ATOM 721 C CA . ASP A 1 93 ? 11.257 -0.540 -1.482 1.00 96.88 93 ASP A CA 1
ATOM 722 C C . ASP A 1 93 ? 10.714 -1.589 -0.507 1.00 96.88 93 ASP A C 1
ATOM 724 O O . ASP A 1 93 ? 11.475 -2.463 -0.104 1.00 96.88 93 ASP A O 1
ATOM 728 N N . LEU A 1 94 ? 9.405 -1.593 -0.221 1.00 96.50 94 LEU A N 1
ATOM 729 C CA . LEU A 1 94 ? 8.772 -2.692 0.516 1.00 96.50 94 LEU A CA 1
ATOM 730 C C . LEU A 1 94 ? 8.880 -4.016 -0.248 1.00 96.50 94 LEU A C 1
ATOM 732 O O . LEU A 1 94 ? 9.309 -5.014 0.325 1.00 96.50 94 LEU A O 1
ATOM 736 N N . ASN A 1 95 ? 8.542 -4.030 -1.543 1.00 96.19 95 ASN A N 1
ATOM 737 C CA . ASN A 1 95 ? 8.680 -5.238 -2.368 1.00 96.19 95 ASN A CA 1
ATOM 738 C C . ASN A 1 95 ? 10.125 -5.759 -2.353 1.00 96.19 95 ASN A C 1
ATOM 740 O O . ASN A 1 95 ? 10.355 -6.955 -2.184 1.00 96.19 95 AS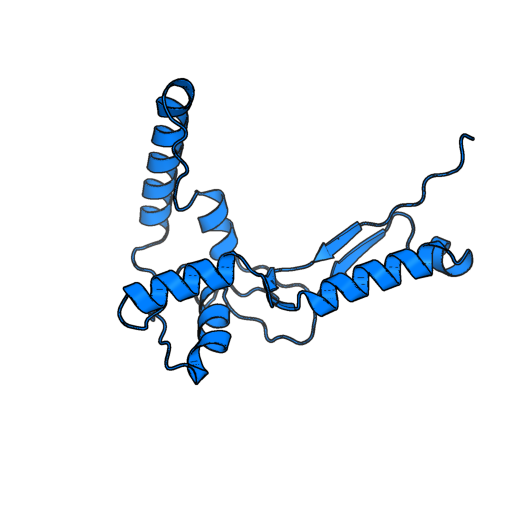N A O 1
ATOM 744 N N . HIS A 1 96 ? 11.100 -4.854 -2.461 1.00 96.56 96 HIS A N 1
ATOM 745 C CA . HIS A 1 96 ? 12.506 -5.219 -2.344 1.00 96.56 96 HIS A CA 1
ATOM 746 C C . HIS A 1 96 ? 12.857 -5.750 -0.951 1.00 96.56 96 HIS A C 1
ATOM 748 O O . HIS A 1 96 ? 13.510 -6.781 -0.850 1.00 96.56 96 HIS A O 1
ATOM 754 N N . ALA A 1 97 ? 12.410 -5.097 0.124 1.00 96.50 97 ALA A N 1
ATOM 755 C CA . ALA A 1 97 ? 12.686 -5.526 1.492 1.00 96.50 97 ALA A CA 1
ATOM 756 C C . ALA A 1 97 ? 12.168 -6.944 1.773 1.00 96.50 97 ALA A C 1
ATOM 758 O O . ALA A 1 97 ? 12.848 -7.702 2.462 1.00 96.50 97 ALA A O 1
ATOM 759 N N . LEU A 1 98 ? 11.013 -7.300 1.203 1.00 95.69 98 LEU A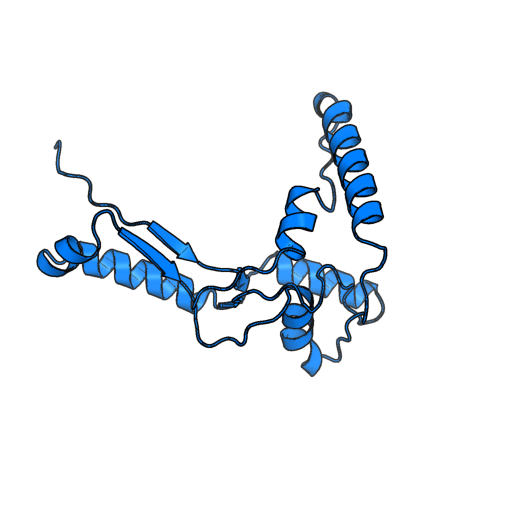 N 1
ATOM 760 C CA . LEU A 1 98 ? 10.416 -8.634 1.298 1.00 95.69 98 LEU A CA 1
ATOM 761 C C . LEU A 1 98 ? 11.110 -9.667 0.393 1.00 95.69 98 LEU A C 1
ATOM 763 O O . LEU A 1 98 ? 11.158 -10.843 0.735 1.00 95.69 98 LEU A O 1
ATOM 767 N N . GLY A 1 99 ? 11.636 -9.248 -0.762 1.00 95.81 99 GLY A N 1
ATOM 768 C CA . GLY A 1 99 ? 12.247 -10.145 -1.750 1.00 95.81 99 GLY A CA 1
ATOM 769 C C . GLY A 1 99 ? 13.771 -10.284 -1.672 1.00 95.81 99 GLY A C 1
ATOM 770 O O . GLY A 1 99 ? 14.318 -11.218 -2.254 1.00 95.81 99 GLY A O 1
ATOM 771 N N . LYS A 1 100 ? 14.475 -9.389 -0.969 1.00 95.94 100 LYS A N 1
ATOM 772 C CA . LYS A 1 100 ? 15.951 -9.326 -0.971 1.00 95.94 100 LYS A CA 1
ATOM 773 C C . LYS A 1 100 ? 16.615 -10.628 -0.514 1.00 95.94 100 LYS A C 1
ATOM 775 O O . LYS A 1 100 ? 17.645 -11.005 -1.057 1.00 95.94 100 LYS A O 1
ATOM 780 N N . GLU A 1 101 ? 16.027 -11.327 0.459 1.00 94.50 101 GLU A N 1
ATOM 781 C CA . GLU A 1 101 ? 16.567 -12.590 0.989 1.00 94.50 101 GLU A CA 1
ATOM 782 C C . GLU A 1 101 ? 16.373 -13.757 0.014 1.00 94.50 101 GLU A C 1
ATOM 784 O O . GLU A 1 101 ? 17.105 -14.740 0.071 1.00 94.50 101 GLU A O 1
ATOM 789 N N . LEU A 1 102 ? 15.440 -13.615 -0.932 1.00 95.06 102 LEU A N 1
ATOM 790 C CA . LEU A 1 102 ? 15.236 -14.540 -2.045 1.00 95.06 102 LEU A CA 1
ATOM 791 C C . LEU A 1 102 ? 16.158 -14.233 -3.239 1.00 95.06 102 LEU A C 1
ATOM 793 O O . LEU A 1 102 ? 16.034 -14.868 -4.279 1.00 95.06 102 LEU A O 1
ATOM 797 N N . GLY A 1 103 ? 17.061 -13.253 -3.112 1.00 96.25 103 GLY A N 1
ATOM 798 C CA . GLY A 1 103 ? 17.954 -12.816 -4.188 1.00 96.25 103 GLY A CA 1
ATOM 799 C C . GLY A 1 103 ? 17.339 -11.801 -5.156 1.00 96.25 103 GLY A C 1
ATOM 800 O O . GLY A 1 103 ? 17.970 -11.475 -6.157 1.00 96.25 103 GLY A O 1
ATOM 801 N N . LEU A 1 104 ? 16.143 -11.271 -4.867 1.00 97.56 104 LEU A N 1
ATOM 802 C CA . LEU A 1 104 ? 15.449 -10.354 -5.773 1.00 97.56 104 LEU A CA 1
ATOM 803 C C . LEU A 1 104 ? 15.972 -8.915 -5.651 1.00 97.56 104 LEU A C 1
ATOM 805 O O . LEU A 1 104 ? 15.910 -8.281 -4.588 1.00 97.56 104 LEU A O 1
ATOM 809 N N . GLY A 1 105 ? 16.438 -8.374 -6.774 1.00 97.00 105 GLY A N 1
ATOM 810 C CA . GLY A 1 105 ? 16.847 -6.982 -6.920 1.00 97.00 105 GLY A CA 1
ATOM 811 C C . GLY A 1 105 ? 15.668 -6.031 -7.125 1.00 97.00 105 GLY A C 1
ATOM 812 O O . GLY A 1 105 ? 14.518 -6.435 -7.287 1.00 97.00 105 GLY A O 1
ATOM 813 N N . VAL A 1 106 ? 15.950 -4.729 -7.152 1.00 97.06 106 VAL A N 1
ATOM 814 C CA . VAL A 1 106 ? 14.965 -3.706 -7.517 1.00 97.06 106 VAL A CA 1
ATOM 815 C C . VAL A 1 106 ? 15.611 -2.619 -8.358 1.00 97.06 106 VAL A C 1
ATOM 817 O O . VAL A 1 106 ? 16.715 -2.160 -8.061 1.00 97.06 106 VAL A O 1
ATOM 820 N N . GLU A 1 107 ? 14.898 -2.169 -9.385 1.00 96.44 107 GLU A N 1
ATOM 821 C CA . GLU A 1 107 ? 15.344 -1.059 -10.217 1.00 96.44 107 GLU A CA 1
ATOM 822 C C . GLU A 1 107 ? 15.582 0.208 -9.391 1.00 96.44 107 GLU A C 1
ATOM 824 O O . GLU A 1 107 ? 14.819 0.563 -8.486 1.00 96.44 107 GLU A O 1
ATOM 829 N N . SER A 1 108 ? 16.653 0.931 -9.717 1.00 93.31 108 SER A N 1
ATOM 830 C CA . SER A 1 108 ? 17.033 2.137 -8.971 1.00 93.31 108 SER A CA 1
ATOM 831 C C . SER A 1 108 ? 16.097 3.319 -9.239 1.00 93.31 108 SER A C 1
ATOM 833 O O . SER A 1 108 ? 15.879 4.152 -8.354 1.00 93.31 108 SER A O 1
ATOM 835 N N . LYS A 1 109 ? 15.524 3.382 -10.445 1.00 93.88 109 LYS A N 1
ATOM 836 C CA . LYS A 1 109 ? 14.700 4.484 -10.955 1.00 93.88 109 LYS A CA 1
ATOM 837 C C . LYS A 1 109 ? 13.429 3.944 -11.603 1.00 93.88 109 LYS A C 1
ATOM 839 O O . LYS A 1 109 ? 13.367 2.788 -12.003 1.00 93.88 109 LYS A O 1
ATOM 844 N N . LEU A 1 110 ? 12.416 4.803 -11.706 1.00 94.19 110 LEU A N 1
ATOM 845 C CA . LEU A 1 110 ? 11.233 4.528 -12.522 1.00 94.19 110 LEU A CA 1
ATOM 846 C C . LEU A 1 110 ? 11.652 4.280 -13.978 1.00 94.19 110 LEU A C 1
ATOM 848 O O . LEU A 1 110 ? 12.560 4.949 -14.471 1.00 94.19 110 LEU A O 1
ATOM 852 N N . ALA A 1 111 ? 10.941 3.390 -14.675 1.00 91.38 111 ALA A N 1
ATOM 853 C CA . ALA A 1 111 ? 11.206 3.084 -16.085 1.00 91.38 111 ALA A CA 1
ATOM 854 C C . ALA A 1 111 ? 11.121 4.325 -16.997 1.00 91.38 111 ALA A C 1
ATOM 856 O O . ALA A 1 111 ? 11.817 4.415 -18.002 1.00 91.38 111 ALA A O 1
ATOM 857 N N . MET A 1 112 ? 10.270 5.294 -16.639 1.00 93.94 112 MET A N 1
ATOM 858 C CA . MET A 1 112 ? 10.092 6.560 -17.350 1.00 93.94 112 MET A CA 1
ATOM 859 C C . MET A 1 112 ? 9.777 7.702 -16.366 1.00 93.94 112 MET A C 1
ATOM 861 O O . MET A 1 112 ? 9.296 7.449 -15.257 1.00 93.94 112 MET A O 1
ATOM 865 N N . PRO A 1 113 ? 9.985 8.973 -16.761 1.00 94.94 113 PRO A N 1
ATOM 866 C CA . PRO A 1 113 ? 9.504 10.129 -16.008 1.00 94.94 113 PRO A CA 1
ATOM 867 C C . PRO A 1 113 ? 7.991 10.074 -15.740 1.00 94.94 113 PRO A C 1
ATOM 869 O O . PRO A 1 113 ? 7.204 9.724 -16.621 1.00 94.94 113 PRO A O 1
ATOM 872 N N . LEU A 1 114 ? 7.566 10.499 -14.543 1.00 94.75 114 LEU A N 1
ATOM 873 C CA . LEU A 1 114 ? 6.151 10.477 -1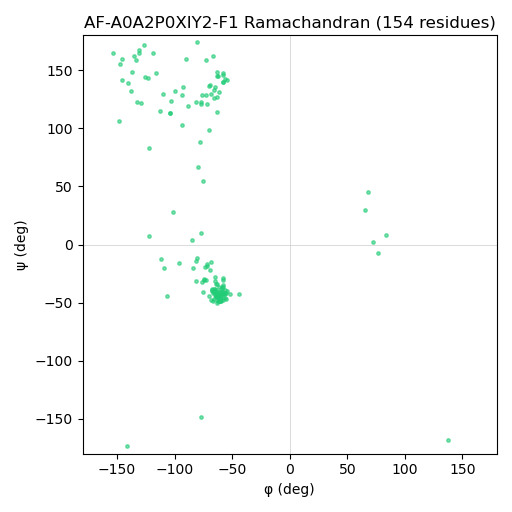4.139 1.00 94.75 114 LEU A CA 1
ATOM 874 C C . LEU A 1 114 ? 5.186 11.192 -15.101 1.00 94.75 114 LEU A C 1
ATOM 876 O O . LEU A 1 114 ? 4.111 10.641 -15.322 1.00 94.75 114 LEU A O 1
ATOM 880 N N . PRO A 1 115 ? 5.510 12.356 -15.704 1.00 96.19 115 PRO A N 1
ATOM 881 C CA . PRO A 1 115 ? 4.606 12.987 -16.666 1.00 96.19 115 PRO A CA 1
ATOM 882 C C . PRO A 1 115 ? 4.310 12.092 -17.876 1.00 96.19 115 PRO A C 1
ATOM 884 O O . PRO A 1 115 ? 3.170 12.022 -18.324 1.00 96.19 115 PRO A O 1
ATOM 887 N N . ILE A 1 116 ? 5.313 11.351 -18.361 1.00 97.06 116 ILE A N 1
ATOM 888 C CA . ILE A 1 116 ? 5.148 10.411 -19.477 1.00 97.06 116 ILE A CA 1
ATOM 889 C C . ILE A 1 116 ? 4.272 9.238 -19.038 1.00 97.06 116 ILE A C 1
ATOM 891 O O . ILE A 1 116 ? 3.302 8.919 -19.719 1.00 97.06 116 ILE A O 1
ATOM 895 N N . LEU A 1 117 ? 4.549 8.646 -17.870 1.00 95.94 117 LEU A N 1
ATOM 896 C CA . LEU A 1 117 ? 3.705 7.585 -17.305 1.00 95.94 117 LEU A CA 1
ATOM 897 C C . LEU A 1 117 ? 2.250 8.042 -17.134 1.00 95.94 117 LEU A C 1
ATOM 899 O O . LEU A 1 117 ? 1.330 7.284 -17.428 1.00 95.94 117 LEU A O 1
ATOM 903 N N . TYR A 1 118 ? 2.030 9.288 -16.715 1.00 96.56 118 TYR A N 1
ATOM 904 C CA . TYR A 1 118 ? 0.697 9.862 -16.556 1.00 96.56 118 TYR A CA 1
ATOM 905 C C . TYR A 1 118 ? -0.032 10.028 -17.896 1.00 96.56 118 TYR A C 1
ATOM 907 O O . TYR A 1 118 ? -1.219 9.704 -17.993 1.00 96.56 118 TYR A O 1
ATOM 915 N N . ILE A 1 119 ? 0.665 10.480 -18.946 1.00 97.69 119 ILE A N 1
ATOM 916 C CA . ILE A 1 119 ? 0.116 10.536 -20.311 1.00 97.69 119 ILE A CA 1
ATOM 917 C C . ILE A 1 119 ? -0.247 9.126 -20.785 1.00 97.69 119 ILE A C 1
ATOM 919 O O . ILE A 1 119 ? -1.370 8.911 -21.235 1.00 97.69 119 ILE A O 1
ATOM 923 N N . VAL A 1 120 ? 0.651 8.149 -20.616 1.00 96.81 120 VAL A N 1
ATOM 924 C CA . VAL A 1 120 ? 0.388 6.749 -20.981 1.00 96.81 120 VAL A CA 1
ATOM 925 C C . VAL A 1 120 ? -0.838 6.217 -20.235 1.00 96.81 120 VAL A C 1
ATOM 927 O O . VAL A 1 120 ? -1.748 5.694 -20.872 1.00 96.81 120 VAL A O 1
ATOM 930 N N . ALA A 1 121 ? -0.936 6.425 -18.920 1.00 96.62 121 ALA A N 1
ATOM 931 C CA . ALA A 1 121 ? -2.105 6.022 -18.137 1.00 96.62 121 ALA A CA 1
ATOM 932 C C . ALA A 1 121 ? -3.402 6.674 -18.640 1.00 96.62 121 ALA A C 1
ATOM 934 O O . ALA A 1 121 ? -4.430 6.008 -18.740 1.00 96.62 121 ALA A O 1
ATOM 935 N N . SER A 1 122 ? -3.348 7.959 -19.005 1.00 97.25 122 SER A N 1
ATOM 936 C CA . SER A 1 122 ? -4.490 8.691 -19.570 1.00 97.25 122 SER A CA 1
ATOM 937 C C . SER A 1 122 ? -4.961 8.074 -20.890 1.00 97.25 122 SER A C 1
ATOM 939 O O . SER A 1 122 ? -6.161 7.901 -21.100 1.00 97.25 122 SER A O 1
ATOM 941 N N . LEU A 1 123 ? -4.020 7.706 -21.767 1.00 97.44 123 LEU A N 1
ATOM 942 C CA . LEU A 1 123 ? -4.319 7.035 -23.033 1.00 97.44 123 LEU A CA 1
ATOM 943 C C . LEU A 1 123 ? -4.922 5.645 -22.798 1.00 97.44 123 LEU A C 1
ATOM 945 O O . LEU A 1 123 ? -5.916 5.298 -23.430 1.00 97.44 123 LEU A O 1
ATOM 949 N N . MET A 1 124 ? -4.379 4.864 -21.860 1.00 96.81 124 MET A N 1
ATOM 950 C CA . MET A 1 124 ? -4.910 3.531 -21.543 1.00 96.81 124 MET A CA 1
ATOM 951 C C . MET A 1 124 ? -6.320 3.589 -20.946 1.00 96.81 124 MET A C 1
ATOM 953 O O . MET A 1 124 ? -7.160 2.751 -21.276 1.00 96.81 124 MET A O 1
ATOM 957 N N . GLU A 1 125 ? -6.608 4.581 -20.103 1.00 97.19 125 GLU A N 1
ATOM 958 C CA . GLU A 1 125 ? -7.959 4.832 -19.591 1.00 97.19 125 GLU A CA 1
ATOM 959 C C . GLU A 1 125 ? -8.929 5.234 -20.708 1.00 97.19 125 GLU A C 1
ATOM 961 O O . GLU A 1 125 ? -10.056 4.740 -20.740 1.00 97.19 125 GLU A O 1
ATOM 966 N N . MET A 1 126 ? -8.493 6.073 -21.654 1.00 97.12 126 MET A N 1
ATOM 967 C CA . MET A 1 126 ? -9.297 6.443 -22.823 1.00 97.12 126 MET A CA 1
ATOM 968 C C . MET A 1 126 ? -9.610 5.221 -23.693 1.00 97.12 126 MET A C 1
ATOM 970 O O . MET A 1 126 ? -10.763 5.016 -24.067 1.00 97.12 126 MET A O 1
ATOM 974 N N . VAL A 1 127 ? -8.615 4.369 -23.959 1.00 96.25 127 VAL A N 1
ATOM 975 C CA . VAL A 1 127 ? -8.807 3.106 -24.689 1.00 96.25 127 VAL A CA 1
ATOM 976 C C . VAL A 1 127 ? -9.778 2.192 -23.939 1.00 96.25 127 VAL A C 1
ATOM 978 O O . VAL A 1 127 ? -10.718 1.679 -24.542 1.00 96.25 127 VAL A O 1
ATOM 981 N N . SER A 1 128 ? -9.612 2.032 -22.622 1.00 96.38 128 SER A N 1
ATOM 982 C CA . SER A 1 128 ? -10.533 1.250 -21.783 1.00 96.38 128 SER A CA 1
ATOM 983 C C . SER A 1 128 ? -11.966 1.774 -21.866 1.00 96.38 128 SER A C 1
ATOM 985 O O . SER A 1 128 ? -12.904 0.989 -22.002 1.00 96.38 128 SER A O 1
ATOM 987 N N . PHE A 1 129 ? -12.141 3.096 -21.853 1.00 96.38 129 PHE A N 1
ATOM 988 C CA . PHE A 1 129 ? -13.446 3.734 -21.968 1.00 96.38 129 PHE A CA 1
ATOM 989 C C . PHE A 1 129 ? -14.093 3.505 -23.342 1.00 96.38 129 PHE A C 1
ATOM 991 O O . PHE A 1 129 ? -15.256 3.106 -23.400 1.00 96.38 129 PHE A O 1
ATOM 998 N N . VAL A 1 130 ? -13.345 3.699 -24.434 1.00 97.06 130 VAL A N 1
ATOM 999 C CA . VAL A 1 130 ? -13.842 3.523 -25.813 1.00 97.06 130 VAL A CA 1
ATOM 1000 C C . VAL A 1 130 ? -14.160 2.059 -26.121 1.00 97.06 130 VAL A C 1
ATOM 1002 O O . VAL A 1 130 ? -15.154 1.777 -26.786 1.00 97.06 130 VAL A O 1
ATOM 1005 N N . LEU A 1 131 ? -13.348 1.119 -25.627 1.00 96.38 131 LEU A N 1
ATOM 1006 C CA . LEU A 1 131 ? -13.541 -0.316 -25.857 1.00 96.38 131 LEU A CA 1
ATOM 1007 C C . LEU A 1 131 ? -14.580 -0.954 -24.930 1.00 96.38 131 LEU A C 1
ATOM 1009 O O . LEU A 1 131 ? -15.052 -2.049 -25.234 1.00 96.38 131 LEU A O 1
ATOM 1013 N N . ARG A 1 132 ? -14.980 -0.275 -23.847 1.00 95.12 132 ARG A N 1
ATOM 1014 C CA . ARG A 1 132 ? -15.937 -0.764 -22.842 1.00 95.12 132 ARG A CA 1
ATOM 1015 C C . ARG A 1 132 ? -17.194 -1.461 -23.398 1.00 95.12 132 ARG A C 1
ATOM 1017 O O . ARG A 1 132 ? -17.564 -2.472 -22.802 1.00 95.12 132 ARG A O 1
ATOM 1024 N N . PRO A 1 133 ? -17.873 -0.979 -24.464 1.00 95.62 133 PRO A N 1
ATOM 1025 C CA . PRO A 1 133 ? -19.057 -1.660 -24.999 1.00 95.62 133 PRO A CA 1
ATOM 1026 C C . PRO A 1 133 ? -18.750 -2.968 -25.746 1.00 95.62 133 PRO A C 1
ATOM 1028 O O . PRO A 1 133 ? -19.654 -3.778 -25.916 1.00 95.62 133 PRO A O 1
ATOM 1031 N N . PHE A 1 134 ? -17.508 -3.190 -26.182 1.00 96.12 134 PHE A N 1
ATOM 1032 C CA . PHE A 1 134 ? -17.125 -4.357 -26.983 1.00 96.12 134 PHE A CA 1
ATOM 1033 C C . PHE A 1 134 ? -16.324 -5.383 -26.178 1.00 96.12 134 PHE A C 1
ATOM 1035 O O . PHE A 1 134 ? -16.564 -6.583 -26.286 1.00 96.12 134 PHE A O 1
ATOM 10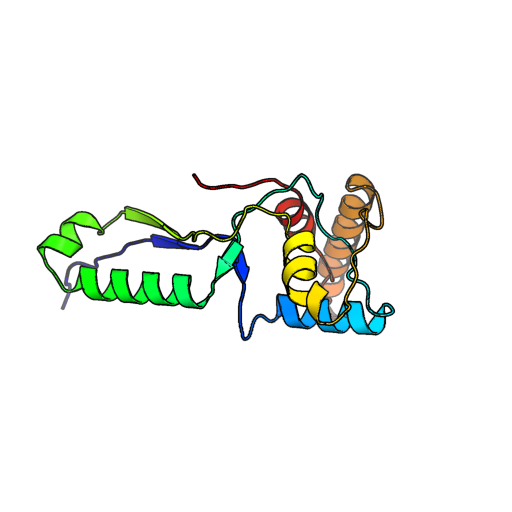42 N N . VAL A 1 135 ? -15.353 -4.921 -25.381 1.00 95.25 135 VAL A N 1
ATOM 1043 C CA . VAL A 1 135 ? -14.408 -5.773 -24.651 1.00 95.25 135 VAL A CA 1
ATOM 1044 C C . VAL A 1 135 ? -14.056 -5.142 -23.307 1.00 95.25 135 VAL A C 1
ATOM 1046 O O . VAL A 1 135 ? -13.828 -3.937 -23.187 1.00 95.25 135 VAL A O 1
ATOM 1049 N N . ARG A 1 136 ? -13.931 -5.980 -22.273 1.00 93.06 136 ARG A N 1
ATOM 1050 C CA . ARG A 1 136 ? -13.416 -5.558 -20.968 1.00 93.06 136 ARG A CA 1
ATOM 1051 C C . ARG A 1 136 ? -11.889 -5.448 -21.008 1.00 93.06 136 ARG A C 1
ATOM 1053 O O . ARG A 1 136 ? -11.185 -6.393 -20.666 1.00 93.06 136 ARG A O 1
ATOM 1060 N N . PHE A 1 137 ? -11.387 -4.278 -21.387 1.00 93.25 137 PHE A N 1
ATOM 1061 C CA . PHE A 1 137 ? -9.968 -3.943 -21.267 1.00 93.25 137 PHE A CA 1
ATOM 1062 C C . PHE A 1 137 ? -9.670 -3.325 -19.893 1.00 93.25 137 PHE A C 1
ATOM 1064 O O . PHE A 1 137 ? -10.225 -2.279 -19.551 1.00 93.25 137 PHE A O 1
ATOM 1071 N N . VAL A 1 138 ? -8.796 -3.963 -19.108 1.00 92.12 138 VAL A N 1
ATOM 1072 C CA . VAL A 1 138 ? -8.330 -3.457 -17.806 1.00 92.12 138 VAL A CA 1
ATOM 1073 C C . VAL A 1 138 ? -6.913 -2.903 -17.976 1.00 92.12 138 VAL A C 1
ATOM 1075 O O . VAL A 1 138 ? -5.999 -3.688 -18.235 1.00 92.12 138 VAL A O 1
ATOM 1078 N N . PRO A 1 139 ? -6.706 -1.581 -17.838 1.00 93.25 139 PRO A N 1
ATOM 1079 C CA . PRO A 1 139 ? -5.370 -0.999 -17.868 1.00 93.25 139 PRO A CA 1
ATOM 1080 C C . PRO A 1 139 ? -4.467 -1.603 -16.775 1.00 93.25 139 PRO A C 1
ATOM 1082 O O . PRO A 1 139 ? -4.929 -1.773 -15.645 1.00 93.25 139 PRO A O 1
ATOM 1085 N N . PRO A 1 140 ? -3.182 -1.881 -17.063 1.00 88.88 140 PRO A N 1
ATOM 1086 C CA . PRO A 1 140 ? -2.221 -2.386 -16.083 1.00 88.88 140 PRO A CA 1
ATOM 1087 C C . PRO A 1 140 ? -1.940 -1.365 -14.972 1.00 88.88 140 PRO A C 1
ATOM 1089 O O . PRO A 1 140 ? -1.626 -1.743 -13.848 1.00 88.88 140 PRO A O 1
ATOM 1092 N N . PHE A 1 141 ? -2.076 -0.072 -15.273 1.00 92.12 141 PHE A N 1
ATOM 1093 C CA . PHE A 1 141 ? -2.057 1.014 -14.304 1.00 92.12 141 PHE A CA 1
ATOM 1094 C C . PHE A 1 141 ? -2.972 2.152 -14.763 1.00 92.12 141 PHE A C 1
ATOM 1096 O O . PHE A 1 141 ? -3.252 2.317 -15.950 1.00 92.12 141 PHE A O 1
ATOM 1103 N N . THR A 1 142 ? -3.441 2.937 -13.799 1.00 95.81 142 THR A N 1
ATOM 1104 C CA . THR A 1 142 ? -4.303 4.108 -13.998 1.00 95.81 142 THR A CA 1
ATOM 1105 C C . THR A 1 142 ? -3.602 5.359 -13.483 1.00 95.81 142 THR A C 1
ATOM 1107 O O . THR A 1 142 ? -2.639 5.271 -12.714 1.00 95.81 142 THR A O 1
ATOM 1110 N N . ARG A 1 143 ? -4.097 6.541 -13.857 1.00 96.69 143 ARG A N 1
ATOM 1111 C CA . ARG A 1 143 ? -3.632 7.818 -13.299 1.00 96.69 143 ARG A CA 1
ATOM 1112 C C . ARG A 1 143 ? -3.753 7.820 -11.782 1.00 96.69 143 ARG A C 1
ATOM 1114 O O . ARG A 1 143 ? -2.829 8.243 -11.102 1.00 96.69 143 ARG A O 1
ATOM 1121 N N . HIS A 1 144 ? -4.865 7.294 -11.263 1.00 96.25 144 HIS A N 1
ATOM 1122 C CA . HIS A 1 144 ? -5.087 7.176 -9.825 1.00 96.25 144 HIS A CA 1
ATOM 1123 C C . HIS A 1 144 ? -4.014 6.313 -9.154 1.00 96.25 144 HIS A C 1
ATOM 1125 O O . HIS A 1 144 ? -3.420 6.753 -8.174 1.00 96.25 144 HIS A O 1
ATOM 1131 N N . LEU A 1 145 ? -3.723 5.127 -9.704 1.00 95.06 145 LEU A N 1
ATOM 1132 C CA . LEU A 1 145 ? -2.693 4.247 -9.154 1.00 95.06 145 LEU A CA 1
ATOM 1133 C C . LEU A 1 145 ? -1.307 4.902 -9.213 1.00 95.06 145 LEU A C 1
ATOM 1135 O O . LEU A 1 145 ? -0.573 4.864 -8.231 1.00 95.06 145 LEU A O 1
ATOM 1139 N N . LEU A 1 146 ? -0.959 5.552 -10.328 1.00 96.31 146 LEU A N 1
ATOM 1140 C CA . LEU A 1 146 ? 0.313 6.267 -10.450 1.00 96.31 146 LEU A CA 1
ATOM 1141 C C . LEU A 1 146 ? 0.449 7.386 -9.419 1.00 96.31 146 LEU A C 1
ATOM 1143 O O . LEU A 1 146 ? 1.501 7.495 -8.792 1.00 96.31 146 LEU A O 1
ATOM 1147 N N . THR A 1 147 ? -0.594 8.200 -9.237 1.00 96.31 147 THR A N 1
ATOM 1148 C CA . THR A 1 147 ? -0.612 9.256 -8.219 1.00 96.31 147 THR A CA 1
ATOM 1149 C C . THR A 1 147 ? -0.486 8.655 -6.822 1.00 96.31 147 THR A C 1
ATOM 1151 O O . THR A 1 147 ? 0.397 9.063 -6.079 1.00 96.31 147 THR A O 1
ATOM 1154 N N . LEU A 1 148 ? -1.278 7.632 -6.493 1.00 95.56 148 LEU A N 1
ATOM 1155 C CA . LEU A 1 148 ? -1.243 6.960 -5.191 1.00 95.56 148 LEU A CA 1
ATOM 1156 C C . LEU A 1 148 ? 0.154 6.421 -4.844 1.00 95.56 148 LEU A C 1
ATOM 1158 O O . LEU A 1 148 ? 0.640 6.637 -3.739 1.00 95.56 148 LEU A O 1
ATOM 1162 N N . LEU A 1 149 ? 0.813 5.749 -5.792 1.00 95.38 149 LEU A N 1
ATOM 1163 C CA . LEU A 1 149 ? 2.137 5.152 -5.583 1.00 95.38 149 LEU A CA 1
ATOM 1164 C C . LEU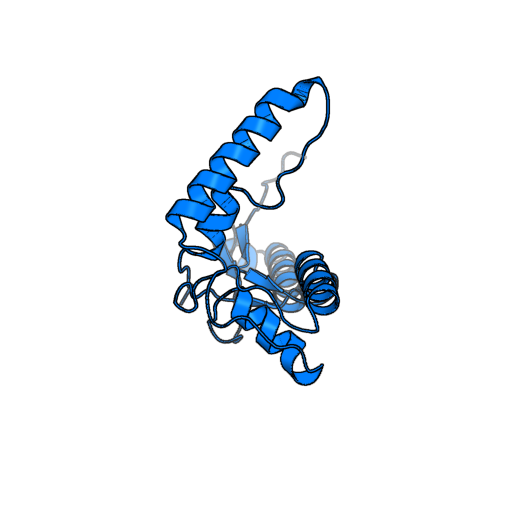 A 1 149 ? 3.270 6.186 -5.493 1.00 95.38 149 LEU A C 1
ATOM 1166 O O . LEU A 1 149 ? 4.372 5.849 -5.064 1.00 95.38 149 LEU A O 1
ATOM 1170 N N . ASN A 1 150 ? 3.035 7.420 -5.945 1.00 96.31 150 ASN A N 1
ATOM 1171 C CA . ASN A 1 150 ? 4.068 8.452 -6.075 1.00 96.31 150 ASN A CA 1
ATOM 1172 C C . ASN A 1 150 ? 3.773 9.729 -5.277 1.00 96.31 150 ASN A C 1
ATOM 1174 O O . ASN A 1 150 ? 4.517 10.706 -5.399 1.00 96.31 150 ASN A O 1
ATOM 1178 N N . THR A 1 151 ? 2.727 9.725 -4.453 1.00 95.50 151 THR A N 1
ATOM 1179 C CA . THR A 1 151 ? 2.437 10.771 -3.474 1.00 95.50 151 THR A CA 1
ATOM 1180 C C . THR A 1 151 ? 2.829 10.262 -2.085 1.00 95.50 151 THR A C 1
ATOM 1182 O O . THR A 1 151 ? 2.333 9.213 -1.677 1.00 95.50 151 THR A O 1
ATOM 1185 N N . PRO A 1 152 ? 3.711 10.967 -1.352 1.00 94.56 152 PRO A N 1
ATOM 1186 C CA . PRO A 1 152 ? 4.037 10.589 0.017 1.00 94.56 152 PRO A CA 1
ATOM 1187 C C . PRO A 1 152 ? 2.804 10.741 0.913 1.00 94.56 152 PRO A C 1
ATOM 1189 O O . PRO A 1 152 ? 2.097 11.750 0.844 1.00 94.56 152 PRO A O 1
ATOM 1192 N N . PHE A 1 153 ? 2.555 9.746 1.757 1.00 91.25 153 PHE A N 1
ATOM 1193 C CA . PHE A 1 153 ? 1.482 9.772 2.744 1.00 91.25 153 PHE A CA 1
ATOM 1194 C C . PHE A 1 153 ? 1.913 8.981 3.971 1.00 91.25 153 PHE A C 1
ATOM 1196 O O . PHE A 1 153 ? 1.934 7.751 3.943 1.00 91.25 153 PHE A O 1
ATOM 1203 N N . THR A 1 154 ? 2.232 9.692 5.050 1.00 91.44 154 THR A N 1
ATOM 1204 C CA . THR A 1 154 ? 2.600 9.073 6.320 1.00 91.44 154 THR A CA 1
ATOM 1205 C C . THR A 1 154 ? 1.704 9.538 7.452 1.00 91.44 154 THR A C 1
ATOM 1207 O O . THR A 1 154 ? 1.320 10.706 7.498 1.00 91.44 154 THR A O 1
ATOM 1210 N N . VAL A 1 155 ? 1.396 8.629 8.372 1.00 88.12 155 VAL A N 1
ATOM 1211 C CA . VAL A 1 155 ? 0.661 8.919 9.607 1.00 88.12 155 VAL A CA 1
ATOM 1212 C C . VAL A 1 155 ? 1.639 8.774 10.772 1.00 88.12 155 VAL A C 1
ATOM 1214 O O . VAL A 1 155 ? 2.365 7.783 10.836 1.00 88.12 155 VAL A O 1
ATOM 1217 N N . SER A 1 156 ? 1.684 9.785 11.640 1.00 70.00 156 SER A N 1
ATOM 1218 C CA . SER A 1 156 ? 2.528 9.865 12.842 1.00 70.00 156 SER A CA 1
ATOM 1219 C C . SER A 1 156 ? 1.682 9.882 14.102 1.00 70.00 156 SER A C 1
ATOM 1221 O O . SER A 1 156 ? 0.664 10.614 14.061 1.00 70.00 156 SER A O 1
#

Radius of gyration: 19.6 Å; Cα contacts (8 Å, |Δi|>4): 219; chains: 1; bounding box: 54×28×55 Å

Sequence (156 aa):
DGGTLITCALRPTYVYGEGSKFLKIHLDQALLNGDVFHRISKREALVNPVYVGNVAWAHLLAARTMKDLEGTKKIAGNFYMITDDTPHMSYSDLNHALGKELGLGVESKLAMPLPILYIVASLMEMVSFVLRPFVRFVPPFTRHLLTLLNTPFTVS

pLDDT: mean 94.54, std 5.35, range [48.69, 98.19]

Secondary structure (DSSP, 8-state):
--PPPP--EEEE-EEESTT-HHHHHHHHHHHHTTSEEPP-S-TT--B-EEEHHHHHHHHHHHHHHTTSHHHHHHHTT-EEEE--SPPPB-HHHHHHHHHGGGT-EE-SS-SS-HHHHHHHHHHHHHHHHHHTTT-----SS-HHHHHHHHS-B---

Organism: Pelophylax nigromaculatus (NCBI:txid8409)

InterPro domains:
  IPR002225 3-beta hydroxysteroid dehydrogenase/isomerase [PF01073] (1-113)
  IPR036291 NAD(P)-binding domain superfamily [SSF51735] (7-140)

Solvent-accessible surface area (backbone atoms only — not comparable to full-atom values): 8903 Å² total; per-residue (Å²): 132,94,68,88,87,81,50,64,45,81,44,64,50,51,73,41,58,89,90,40,64,66,62,50,52,49,47,56,50,8,58,75,51,77,36,29,30,78,27,73,27,47,76,80,14,29,27,37,41,19,52,47,68,58,54,52,48,52,52,51,51,52,59,53,32,61,74,36,74,72,46,26,73,74,42,51,80,39,73,44,79,42,74,58,90,51,72,71,38,10,68,40,53,49,55,28,70,73,30,44,88,78,67,30,41,59,48,93,54,55,90,59,60,64,71,59,52,43,51,52,17,50,52,40,51,49,50,27,60,72,36,50,90,82,42,92,56,78,61,96,57,40,50,66,55,51,48,61,38,50,46,61,53,75,86,132

Nearest PDB structures (foldseek):
  8rdi-assembly1_A  TM=7.092E-01  e=8.148E-03  Pyrococcus horikoshii
  8rdg-assembly1_A  TM=7.274E-01  e=1.057E-02  Pyrococcus horikoshii
  8gym-assembly1_a9  TM=7.053E-01  e=7.155E-03  Tetrahymena thermophila SB210
  3aw9-assembly2_C  TM=6.672E-01  e=2.459E-02  Pyrobaculum calidifontis JCM 11548
  6mjf-assembly3_E  TM=1.865E-01  e=9.704E+00  Dendrothele bispora CBS 962.96